Protein AF-A0A2X1SDY5-F1 (afdb_monomer_lite)

Secondary structure (DSSP, 8-state):
-HHHHHHHHHHHHHHTT----B-TTS-B----S-HHHHHHHHHHHHHHTT--BTTTB-EEEE--GGGGEETTEEEEGGGTSEEE-HHHHHHHHHHHHHHS-EEEEES-S-TT-HHHHHHHHH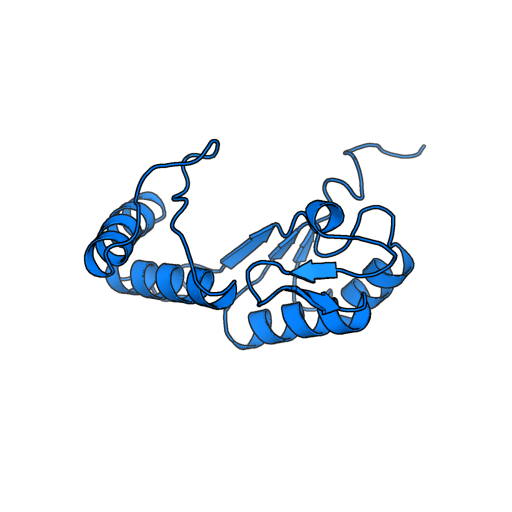HHTTTSEEE-STTTTT----

Structure (mmCIF, N/CA/C/O backbone):
data_AF-A0A2X1SDY5-F1
#
_entry.id   AF-A0A2X1SDY5-F1
#
loop_
_atom_site.group_PDB
_atom_site.id
_atom_site.type_symbol
_atom_site.label_atom_id
_atom_site.label_alt_id
_atom_site.label_comp_id
_atom_site.label_asym_id
_atom_site.label_entity_id
_atom_site.label_seq_id
_atom_site.pdbx_PDB_ins_code
_atom_site.Cartn_x
_atom_site.Cartn_y
_atom_site.Cartn_z
_atom_site.occupancy
_atom_site.B_iso_or_equiv
_atom_site.auth_seq_id
_atom_site.auth_comp_id
_atom_site.auth_asym_id
_atom_site.auth_atom_id
_atom_site.pdbx_PDB_model_num
ATOM 1 N N . MET A 1 1 ? -17.041 5.121 10.814 1.00 83.19 1 MET A N 1
ATOM 2 C CA . MET A 1 1 ? -15.917 4.316 10.272 1.00 83.19 1 MET A CA 1
ATOM 3 C C . MET A 1 1 ? -14.704 5.169 9.890 1.00 83.19 1 MET A C 1
ATOM 5 O O . MET A 1 1 ? -13.839 5.326 10.737 1.00 83.19 1 MET A O 1
ATOM 9 N N . GLY A 1 2 ? -14.625 5.774 8.693 1.00 89.31 2 GLY A N 1
ATOM 10 C CA . GLY A 1 2 ? -13.397 6.462 8.230 1.00 89.31 2 GLY A CA 1
ATOM 11 C C . GLY A 1 2 ? -12.899 7.605 9.132 1.00 89.31 2 GLY A C 1
ATOM 12 O O . GLY A 1 2 ? -11.745 7.606 9.547 1.00 89.31 2 GLY A O 1
ATOM 13 N N . SER A 1 3 ? -13.784 8.533 9.522 1.00 95.38 3 SER A N 1
ATOM 14 C CA . SER A 1 3 ? -13.439 9.639 10.439 1.00 95.38 3 SER A CA 1
ATOM 15 C C . SER A 1 3 ? -12.954 9.151 11.815 1.00 95.38 3 SER A C 1
ATOM 17 O O . SER A 1 3 ? -12.013 9.710 12.376 1.00 95.38 3 SER A O 1
ATOM 19 N N . GLU A 1 4 ? -13.545 8.080 12.349 1.00 96.69 4 GLU A N 1
ATOM 20 C CA . GLU A 1 4 ? -13.129 7.503 13.633 1.00 96.69 4 GLU A CA 1
ATOM 21 C C . GLU A 1 4 ? -11.724 6.905 13.541 1.00 96.69 4 GLU A C 1
ATOM 23 O O . GLU A 1 4 ? -10.870 7.227 14.368 1.00 96.69 4 GLU A O 1
ATOM 28 N N . VAL A 1 5 ? -11.456 6.097 12.509 1.00 97.56 5 VAL A N 1
ATOM 29 C CA . VAL A 1 5 ? -10.125 5.516 12.272 1.00 97.56 5 VAL A CA 1
ATOM 30 C C . VAL A 1 5 ? -9.083 6.614 12.085 1.00 97.56 5 VAL A C 1
ATOM 32 O O . VAL A 1 5 ? -8.022 6.541 12.699 1.00 97.56 5 VAL A O 1
ATOM 35 N N . PHE A 1 6 ? -9.400 7.677 11.341 1.00 96.88 6 PHE A N 1
ATOM 36 C CA . PHE A 1 6 ? -8.518 8.834 11.168 1.00 96.88 6 PHE A CA 1
ATOM 37 C C . PHE A 1 6 ? -8.158 9.500 12.508 1.00 96.88 6 PHE A C 1
ATOM 39 O O . PHE A 1 6 ? -6.982 9.685 12.827 1.00 96.88 6 PHE A O 1
ATOM 46 N N . HIS A 1 7 ? -9.145 9.784 13.364 1.00 96.56 7 HIS A N 1
ATOM 47 C CA . HIS A 1 7 ? -8.881 10.359 14.688 1.00 96.56 7 HIS A CA 1
ATOM 48 C C . HIS A 1 7 ? -8.123 9.409 15.626 1.00 96.56 7 HIS A C 1
ATOM 50 O O . HIS A 1 7 ? -7.356 9.869 16.478 1.00 96.56 7 HIS A O 1
ATOM 56 N N . HIS A 1 8 ? -8.318 8.095 15.496 1.00 98.19 8 HIS A N 1
ATOM 57 C CA . HIS A 1 8 ? -7.539 7.099 16.230 1.00 98.19 8 HIS A CA 1
ATOM 58 C C . HIS A 1 8 ? -6.099 7.005 15.722 1.00 98.19 8 HIS A C 1
ATOM 60 O O . HIS A 1 8 ? -5.181 6.958 16.542 1.00 98.19 8 HIS A O 1
ATOM 66 N N . LEU A 1 9 ? -5.879 7.093 14.411 1.00 97.75 9 LEU A N 1
ATOM 67 C CA . LEU A 1 9 ? -4.548 7.134 13.810 1.00 97.75 9 LEU A CA 1
ATOM 68 C C . LEU A 1 9 ? -3.749 8.336 14.323 1.00 97.75 9 LEU A C 1
ATOM 70 O O . LEU A 1 9 ? -2.598 8.177 14.721 1.00 97.75 9 LEU A O 1
ATOM 74 N N . ALA A 1 10 ? -4.382 9.504 14.468 1.00 96.81 10 ALA A N 1
ATOM 75 C CA . ALA A 1 10 ? -3.752 10.671 15.093 1.00 96.81 10 ALA A CA 1
ATOM 76 C C . ALA A 1 10 ? -3.202 10.367 16.500 1.00 96.81 10 ALA A C 1
ATOM 78 O O . ALA A 1 10 ? -2.126 10.835 16.874 1.00 96.81 10 ALA A O 1
ATOM 79 N N . LYS A 1 11 ? -3.953 9.602 17.306 1.00 97.44 11 LYS A N 1
ATOM 80 C CA . LYS A 1 11 ? -3.550 9.218 18.668 1.00 97.44 11 LYS A CA 1
ATOM 81 C C . LYS A 1 11 ? -2.409 8.202 18.638 1.00 97.44 11 LYS A C 1
ATOM 83 O O . LYS A 1 11 ? -1.462 8.361 19.404 1.00 97.44 11 LYS A O 1
ATOM 88 N N . VAL A 1 12 ? -2.482 7.211 17.746 1.00 97.44 12 VAL A N 1
ATOM 89 C CA . VAL A 1 12 ? -1.427 6.204 17.541 1.00 97.44 12 VAL A CA 1
ATOM 90 C C . VAL A 1 12 ? -0.113 6.890 17.169 1.00 97.44 12 VAL A C 1
ATOM 92 O O . VAL A 1 12 ? 0.883 6.717 17.870 1.00 97.44 12 VAL A O 1
ATOM 95 N N . LEU A 1 13 ? -0.123 7.757 16.154 1.00 97.06 13 LEU A N 1
ATOM 96 C CA . LEU A 1 13 ? 1.061 8.503 15.717 1.00 97.06 13 LEU A CA 1
ATOM 97 C C . LEU A 1 13 ? 1.629 9.386 16.839 1.00 97.06 13 LEU A C 1
ATOM 99 O O . LEU A 1 13 ? 2.822 9.314 17.134 1.00 97.06 13 LEU A O 1
ATOM 103 N N . LYS A 1 14 ? 0.779 10.146 17.546 1.00 95.88 14 LYS A N 1
ATOM 104 C CA . LYS A 1 14 ? 1.210 10.966 18.695 1.00 95.88 14 LYS A CA 1
ATOM 105 C C . LYS A 1 14 ? 1.837 10.134 19.810 1.00 95.88 14 LYS A C 1
ATOM 107 O O . LYS A 1 14 ? 2.823 10.565 20.397 1.00 95.88 14 LYS A O 1
ATOM 112 N N . SER A 1 15 ? 1.297 8.948 20.094 1.00 96.44 15 SER A N 1
ATOM 113 C CA . SER A 1 15 ? 1.847 8.054 21.121 1.00 96.44 15 SER A CA 1
ATOM 114 C C . SER A 1 15 ? 3.245 7.535 20.772 1.00 96.44 15 SER A C 1
ATOM 116 O O . SER A 1 15 ? 4.048 7.289 21.668 1.00 96.44 15 SER A O 1
ATOM 118 N N . LYS A 1 16 ? 3.557 7.444 19.473 1.00 94.88 16 LYS A N 1
ATOM 119 C CA . LYS A 1 16 ? 4.875 7.075 18.936 1.00 94.88 16 LYS A CA 1
ATOM 120 C C . LYS A 1 16 ? 5.788 8.289 18.710 1.00 94.88 16 LYS A C 1
ATOM 122 O O . LYS A 1 16 ? 6.880 8.137 18.178 1.00 94.88 16 LYS A O 1
ATOM 127 N N . GLY A 1 17 ? 5.359 9.495 19.098 1.00 94.69 17 GLY A N 1
ATOM 128 C CA . GLY A 1 17 ? 6.121 10.733 18.899 1.00 94.69 17 GLY A CA 1
ATOM 129 C C . GLY A 1 17 ? 6.219 11.187 17.438 1.00 94.69 17 GLY A C 1
ATOM 130 O O . GLY A 1 17 ? 7.081 11.998 17.110 1.00 94.69 17 GLY A O 1
ATOM 131 N N . MET A 1 18 ? 5.357 10.670 16.559 1.00 95.12 18 MET A N 1
ATOM 132 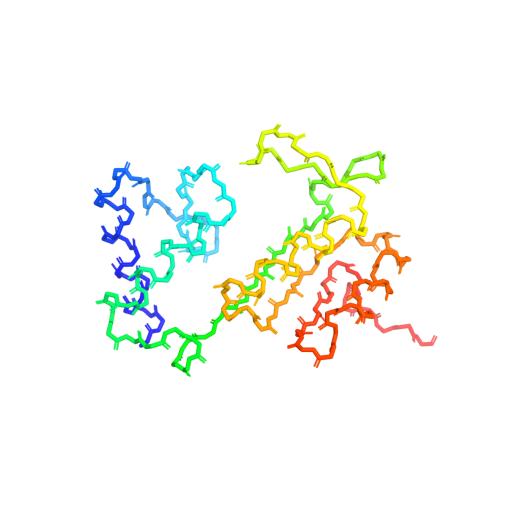C CA . MET A 1 18 ? 5.354 10.982 15.130 1.00 95.12 18 MET A CA 1
ATOM 133 C C . MET A 1 18 ? 4.542 12.247 14.822 1.00 95.12 18 MET A C 1
ATOM 135 O O . MET A 1 18 ? 3.615 12.619 15.550 1.00 95.12 18 MET A O 1
ATOM 139 N N . ASN A 1 19 ? 4.882 12.909 13.712 1.00 92.12 19 ASN A N 1
ATOM 140 C CA . ASN A 1 19 ? 4.162 14.085 13.231 1.00 92.12 19 ASN A CA 1
ATOM 141 C C . ASN A 1 19 ? 2.713 13.729 12.840 1.00 92.12 19 ASN A C 1
ATOM 143 O O . ASN A 1 19 ? 2.449 12.660 12.299 1.00 92.12 19 ASN A O 1
ATOM 147 N N . THR A 1 20 ? 1.779 14.646 13.100 1.00 94.44 20 THR A N 1
ATOM 148 C CA . THR A 1 20 ? 0.358 14.529 12.710 1.00 94.44 20 THR A CA 1
ATOM 149 C C . THR A 1 20 ? -0.119 15.721 11.880 1.00 94.44 20 THR A C 1
ATOM 151 O O . THR A 1 20 ? -1.320 15.964 11.777 1.00 94.44 20 THR A O 1
ATOM 154 N N . ALA A 1 21 ? 0.816 16.479 11.297 1.00 92.19 21 ALA A N 1
ATOM 155 C CA . ALA A 1 21 ? 0.499 17.414 10.228 1.00 92.19 21 ALA A CA 1
ATOM 156 C C . ALA A 1 21 ? -0.079 16.656 9.025 1.00 92.19 21 ALA A C 1
ATOM 158 O O . ALA A 1 21 ? 0.282 15.501 8.772 1.00 92.19 21 ALA A O 1
ATOM 159 N N . VAL A 1 22 ? -0.989 17.320 8.322 1.00 91.25 22 VAL A N 1
ATOM 160 C CA . VAL A 1 22 ? -1.645 16.771 7.139 1.00 91.25 22 VAL A CA 1
ATOM 161 C C . VAL A 1 22 ? -0.919 17.214 5.873 1.00 91.25 22 VAL A C 1
ATOM 163 O O . VAL A 1 22 ? -0.419 18.339 5.824 1.00 91.25 22 VAL A O 1
ATOM 166 N N . GLY A 1 23 ? -0.840 16.319 4.892 1.00 87.19 23 GLY A N 1
ATOM 167 C CA . GLY A 1 23 ? -0.413 16.637 3.529 1.00 87.19 23 GLY A CA 1
ATOM 168 C C . GLY A 1 23 ? -1.558 17.203 2.689 1.00 87.19 23 GLY A C 1
ATOM 169 O O . GLY A 1 23 ? -2.633 17.514 3.211 1.00 87.19 23 GLY A O 1
ATOM 170 N N . ASP A 1 24 ? -1.334 17.290 1.381 1.00 81.81 24 ASP A N 1
ATOM 171 C CA . ASP A 1 24 ? -2.255 17.940 0.440 1.00 81.81 24 ASP A CA 1
ATOM 172 C C . ASP A 1 24 ? -3.612 17.224 0.332 1.00 81.81 24 ASP A C 1
ATOM 174 O O . ASP A 1 24 ? -4.649 17.870 0.188 1.00 81.81 24 ASP A O 1
ATOM 178 N N . GLU A 1 25 ? -3.632 15.903 0.525 1.00 85.06 25 GLU A N 1
ATOM 179 C CA . GLU A 1 25 ? -4.853 15.084 0.516 1.00 85.06 25 GLU A CA 1
ATOM 180 C C . GLU A 1 25 ? -5.532 14.961 1.891 1.00 85.06 25 GLU A C 1
ATOM 182 O O . GLU A 1 25 ? -6.488 14.207 2.078 1.00 85.06 25 GLU A O 1
ATOM 187 N N . GLY A 1 26 ? -5.036 15.672 2.907 1.00 88.19 26 GLY A N 1
ATOM 188 C CA . GLY A 1 26 ? -5.593 15.621 4.261 1.00 88.19 26 GLY A CA 1
ATOM 189 C C . GLY A 1 26 ? -5.200 14.382 5.081 1.00 88.19 26 GLY A C 1
ATOM 190 O O . GLY A 1 26 ? -5.575 14.292 6.253 1.00 88.19 26 GLY A O 1
ATOM 191 N N . GLY A 1 27 ? -4.423 13.453 4.513 1.00 92.69 27 GLY A N 1
ATOM 192 C CA . GLY A 1 27 ? -3.777 12.346 5.228 1.00 92.69 27 GLY A CA 1
ATOM 193 C C . GLY A 1 27 ? -2.579 12.800 6.073 1.00 92.69 27 GLY A C 1
ATOM 194 O O . GLY A 1 27 ? -2.025 13.874 5.852 1.00 92.69 27 GLY A O 1
ATOM 195 N N . TYR A 1 28 ? -2.163 11.996 7.057 1.00 94.44 28 TYR A N 1
ATOM 196 C CA . TYR A 1 28 ? -0.971 12.294 7.865 1.00 94.44 28 TYR A CA 1
ATOM 197 C C . TYR A 1 28 ? 0.319 11.968 7.108 1.00 94.44 28 TYR A C 1
ATOM 199 O O . TYR A 1 28 ? 0.400 10.922 6.473 1.00 94.44 28 TYR A O 1
ATOM 207 N N . ALA A 1 29 ? 1.353 12.799 7.280 1.00 92.38 29 ALA A N 1
ATOM 208 C CA . ALA A 1 29 ? 2.688 12.581 6.709 1.00 92.38 29 ALA A CA 1
ATOM 209 C C . ALA A 1 29 ? 3.773 12.404 7.803 1.00 92.38 29 ALA A C 1
ATOM 211 O O . ALA A 1 29 ? 4.611 13.291 8.009 1.00 92.38 29 ALA A O 1
ATOM 212 N N . PRO A 1 30 ? 3.738 11.310 8.593 1.00 92.31 30 PRO A N 1
ATOM 213 C CA . PRO A 1 30 ? 4.783 11.009 9.568 1.00 92.31 30 PRO A CA 1
ATOM 214 C C . PRO A 1 30 ? 6.064 10.505 8.885 1.00 92.31 30 PRO A C 1
ATOM 216 O O . PRO A 1 30 ? 6.019 9.889 7.826 1.00 92.31 30 PRO A O 1
ATOM 219 N N . ASN A 1 31 ? 7.211 10.691 9.542 1.00 89.19 31 ASN A N 1
ATOM 220 C CA . ASN A 1 31 ? 8.435 9.989 9.154 1.00 89.19 31 ASN A CA 1
ATOM 221 C C . ASN A 1 31 ? 8.342 8.534 9.626 1.00 89.19 31 ASN A C 1
ATOM 223 O O . ASN A 1 31 ? 8.409 8.277 10.830 1.00 89.19 31 ASN A O 1
ATOM 227 N N . LEU A 1 32 ? 8.185 7.611 8.681 1.00 88.69 32 LEU A N 1
ATOM 228 C CA . LEU A 1 32 ? 8.148 6.169 8.918 1.00 88.69 32 LEU A CA 1
ATOM 229 C C . LEU A 1 32 ? 9.461 5.531 8.463 1.00 88.69 32 LEU A C 1
ATOM 231 O O . LEU A 1 32 ? 10.125 6.030 7.556 1.00 88.69 32 LEU A O 1
ATOM 235 N N . GLY A 1 33 ? 9.844 4.436 9.110 1.00 86.81 33 GLY A N 1
ATOM 236 C CA . GLY A 1 33 ? 11.064 3.691 8.813 1.00 86.81 33 GLY A CA 1
ATOM 237 C C . GLY A 1 33 ? 10.921 2.659 7.695 1.00 86.81 33 GLY A C 1
ATOM 238 O O . GLY A 1 33 ? 11.937 2.136 7.256 1.00 86.81 33 GLY A O 1
ATOM 239 N N . SER A 1 34 ? 9.696 2.329 7.268 1.00 89.12 34 SER A N 1
ATOM 240 C CA . SER A 1 34 ? 9.417 1.431 6.134 1.00 89.12 34 SER A CA 1
ATOM 241 C C . SER A 1 34 ? 7.978 1.593 5.632 1.00 89.12 34 SER A C 1
ATOM 243 O O . SER A 1 34 ? 7.112 2.087 6.362 1.00 89.12 34 SER A O 1
ATOM 245 N N . ASN A 1 35 ? 7.690 1.100 4.426 1.00 89.38 35 ASN A N 1
ATOM 246 C CA . ASN A 1 35 ? 6.324 1.074 3.885 1.00 89.38 35 ASN A CA 1
ATOM 247 C C . ASN A 1 35 ? 5.405 0.158 4.709 1.00 89.38 35 ASN A C 1
ATOM 249 O O . ASN A 1 35 ? 4.240 0.473 4.953 1.00 89.38 35 ASN A O 1
ATOM 253 N N . ALA A 1 36 ? 5.942 -0.958 5.209 1.00 91.12 36 ALA A N 1
ATOM 254 C CA . ALA A 1 36 ? 5.201 -1.881 6.066 1.00 91.12 36 ALA A CA 1
ATOM 255 C C . ALA A 1 36 ? 4.791 -1.243 7.407 1.00 91.12 36 ALA A C 1
ATOM 257 O O . ALA A 1 36 ? 3.750 -1.594 7.965 1.00 91.12 36 ALA A O 1
ATOM 258 N N . GLU A 1 37 ? 5.570 -0.283 7.919 1.00 93.31 37 GLU A N 1
ATOM 259 C CA . GLU A 1 37 ? 5.218 0.449 9.140 1.00 93.31 37 GLU A CA 1
ATOM 260 C C . GLU A 1 37 ? 3.962 1.311 8.947 1.00 93.31 37 GLU A C 1
ATOM 262 O O . GLU A 1 37 ? 3.145 1.400 9.866 1.00 93.31 37 GLU A O 1
ATOM 267 N N . ALA A 1 38 ? 3.754 1.871 7.749 1.00 94.00 38 ALA A N 1
ATOM 268 C CA . ALA A 1 38 ? 2.535 2.612 7.420 1.00 94.00 38 ALA A CA 1
ATOM 269 C C . ALA A 1 38 ? 1.289 1.724 7.571 1.00 94.00 38 ALA A C 1
ATOM 271 O O . ALA A 1 38 ? 0.326 2.087 8.250 1.00 94.00 38 ALA A O 1
ATOM 272 N N . LEU A 1 39 ? 1.342 0.513 7.010 1.00 95.88 39 LEU A N 1
ATOM 273 C CA . LEU A 1 39 ? 0.263 -0.473 7.111 1.00 95.88 39 LEU A CA 1
ATOM 274 C C . LEU A 1 39 ? 0.030 -0.901 8.568 1.00 95.88 39 LEU A C 1
ATOM 276 O O . LEU A 1 39 ? -1.117 -1.017 9.009 1.00 95.88 39 LEU A O 1
ATOM 280 N N . ALA A 1 40 ? 1.104 -1.065 9.346 1.00 96.19 40 ALA A N 1
ATOM 281 C CA . ALA A 1 40 ? 1.023 -1.446 10.753 1.00 96.19 40 ALA A CA 1
ATOM 282 C C . ALA A 1 40 ? 0.310 -0.389 11.615 1.00 96.19 40 ALA A C 1
ATOM 284 O O . ALA A 1 40 ? -0.555 -0.738 12.423 1.00 96.19 40 ALA A O 1
ATOM 285 N N . VAL A 1 41 ? 0.623 0.903 11.446 1.00 97.50 41 VAL A N 1
ATOM 286 C CA . VAL A 1 41 ? -0.035 1.969 12.227 1.00 97.50 41 VAL A CA 1
ATOM 287 C C . VAL A 1 41 ? -1.496 2.173 11.821 1.00 97.50 41 VAL A C 1
ATOM 289 O O . VAL A 1 41 ? -2.327 2.468 12.682 1.00 97.50 41 VAL A O 1
ATOM 292 N N . ILE A 1 42 ? -1.840 1.950 10.547 1.00 97.69 42 ILE A N 1
ATOM 293 C CA . ILE A 1 42 ? -3.234 1.950 10.080 1.00 97.69 42 ILE A CA 1
ATOM 294 C C . ILE A 1 42 ? -4.000 0.782 10.710 1.00 97.69 42 ILE A C 1
ATOM 296 O O . ILE A 1 42 ? -5.084 0.988 11.257 1.00 97.69 42 ILE A O 1
ATOM 300 N N . ALA A 1 43 ? -3.430 -0.426 10.711 1.00 97.56 43 ALA A N 1
ATOM 301 C CA . ALA A 1 43 ? -4.039 -1.594 11.348 1.00 97.56 43 ALA A CA 1
ATOM 302 C C . ALA A 1 43 ? -4.269 -1.381 12.857 1.00 97.56 43 ALA A C 1
ATOM 304 O O . ALA A 1 43 ? -5.334 -1.715 13.385 1.00 97.56 43 ALA A O 1
ATOM 305 N N . GLU A 1 44 ? -3.299 -0.773 13.550 1.00 97.88 44 GLU A N 1
ATOM 306 C CA . GLU A 1 44 ? -3.424 -0.392 14.962 1.00 97.88 44 GLU A CA 1
ATOM 307 C C . GLU A 1 44 ? -4.579 0.600 15.176 1.00 97.88 44 GLU A C 1
ATOM 309 O O . GLU A 1 44 ? -5.388 0.421 16.090 1.00 97.88 44 GLU A O 1
ATOM 314 N N . ALA A 1 45 ? -4.706 1.606 14.307 1.00 98.19 45 ALA A N 1
ATOM 315 C CA . ALA A 1 45 ? -5.777 2.597 14.369 1.00 98.19 45 ALA A CA 1
ATOM 316 C C . ALA A 1 45 ? -7.166 1.997 14.105 1.00 98.19 45 ALA A C 1
ATOM 318 O O . ALA A 1 45 ? -8.109 2.309 14.835 1.00 98.19 45 ALA A O 1
ATOM 319 N N . VAL A 1 46 ? -7.290 1.109 13.111 1.00 98.31 46 VAL A N 1
ATOM 320 C CA . VAL A 1 46 ? -8.530 0.375 12.796 1.00 98.31 46 VAL A CA 1
ATOM 321 C C . VAL A 1 46 ? -9.003 -0.414 14.013 1.00 98.31 46 VAL A C 1
ATOM 323 O O . VAL A 1 46 ? -10.147 -0.264 14.449 1.00 98.31 46 VAL A O 1
ATOM 326 N N . LYS A 1 47 ? -8.092 -1.170 14.637 1.00 97.94 47 LYS A N 1
ATOM 327 C CA . LYS A 1 47 ? -8.384 -1.921 15.861 1.00 97.94 47 LYS A CA 1
ATOM 328 C C . LYS A 1 47 ? -8.753 -1.001 17.025 1.00 97.94 47 LYS A C 1
ATOM 330 O O . LYS A 1 47 ? -9.693 -1.291 17.760 1.00 97.94 47 LYS A O 1
ATOM 335 N N . ALA A 1 48 ? -8.033 0.106 17.206 1.00 97.81 48 ALA A N 1
ATOM 336 C CA . ALA A 1 48 ? -8.303 1.062 18.279 1.00 97.81 48 ALA A CA 1
ATOM 337 C C . ALA A 1 48 ? -9.668 1.754 18.130 1.00 97.81 48 ALA A C 1
ATOM 339 O O . ALA A 1 48 ? -10.260 2.138 19.137 1.00 97.81 48 ALA A O 1
ATOM 340 N N . ALA A 1 49 ? -10.161 1.898 16.899 1.00 98.00 49 ALA A N 1
ATOM 341 C CA . ALA A 1 49 ? -11.497 2.401 16.594 1.00 98.00 49 ALA A CA 1
ATOM 342 C C . ALA A 1 49 ? -12.604 1.336 16.754 1.00 98.00 49 ALA A C 1
ATOM 344 O O . ALA A 1 49 ? -13.779 1.664 16.632 1.00 98.00 49 ALA A O 1
ATOM 345 N N . GLY A 1 50 ? -12.249 0.083 17.067 1.00 98.00 50 GLY A N 1
ATOM 346 C CA . GLY A 1 50 ? -13.201 -0.999 17.325 1.00 98.00 50 GLY A CA 1
ATOM 347 C C . GLY A 1 50 ? -13.666 -1.762 16.082 1.00 98.00 50 GLY A C 1
ATOM 348 O O . GLY A 1 50 ? -14.662 -2.474 16.171 1.00 98.00 50 GLY A O 1
ATOM 349 N N . TYR A 1 51 ? -12.956 -1.635 14.957 1.00 98.50 51 TYR A N 1
ATOM 350 C CA . TYR A 1 51 ? -13.264 -2.326 13.702 1.00 98.50 51 TYR A CA 1
ATOM 351 C C . TYR A 1 51 ? -12.321 -3.509 13.447 1.00 98.50 51 TYR A C 1
ATOM 353 O O . TYR A 1 51 ? -11.169 -3.525 13.893 1.00 98.50 51 TYR A O 1
ATOM 361 N N . GLU A 1 52 ? -12.804 -4.499 12.699 1.00 97.81 52 GLU A N 1
ATOM 362 C CA . GLU A 1 52 ? -12.057 -5.684 12.279 1.00 97.81 52 GLU A CA 1
ATOM 363 C C . GLU A 1 52 ? -11.424 -5.468 10.891 1.00 97.81 52 GLU A C 1
ATOM 365 O O . GLU A 1 52 ? -12.112 -5.384 9.869 1.00 97.81 52 GLU A O 1
ATOM 370 N N . LEU A 1 53 ? -10.090 -5.383 10.842 1.00 97.56 53 LEU A N 1
ATOM 371 C CA . LEU A 1 53 ? -9.345 -5.261 9.587 1.00 97.56 53 LEU A CA 1
ATOM 372 C C . LEU A 1 53 ? -9.510 -6.538 8.739 1.00 97.56 53 LEU A C 1
ATOM 374 O O . LEU A 1 53 ? -9.367 -7.647 9.244 1.00 97.56 53 LEU A O 1
ATOM 378 N N . GLY A 1 54 ? -9.798 -6.375 7.450 1.00 96.25 54 GLY A N 1
ATOM 379 C CA . GLY A 1 54 ? -10.089 -7.451 6.498 1.00 96.25 54 GLY A CA 1
ATOM 380 C C . GLY A 1 54 ? -11.567 -7.839 6.406 1.00 96.25 54 GLY A C 1
ATOM 381 O O . GLY A 1 54 ? -11.926 -8.609 5.519 1.00 96.25 54 GLY A O 1
ATOM 382 N N . LYS A 1 55 ? -12.427 -7.293 7.274 1.00 96.38 55 LYS A N 1
ATOM 383 C CA . LYS A 1 55 ? -13.878 -7.528 7.251 1.00 96.38 55 LYS A CA 1
ATOM 384 C C . LYS A 1 55 ? -14.671 -6.230 7.223 1.00 96.38 55 LYS A C 1
ATOM 386 O O . LYS A 1 55 ? -15.467 -6.026 6.315 1.00 96.38 55 LYS A O 1
ATOM 391 N N . ASP A 1 56 ? -14.436 -5.362 8.202 1.00 97.50 56 ASP A N 1
ATOM 392 C CA . ASP A 1 56 ? -15.078 -4.050 8.269 1.00 97.50 56 ASP A CA 1
ATOM 393 C C . ASP A 1 56 ? -14.322 -3.033 7.404 1.00 97.50 56 ASP A C 1
ATOM 395 O O . ASP A 1 56 ? -14.923 -2.133 6.822 1.00 97.50 56 ASP A O 1
ATOM 399 N N . ILE A 1 57 ? -12.991 -3.167 7.336 1.00 97.94 57 ILE A N 1
ATOM 400 C CA . ILE A 1 57 ? -12.092 -2.270 6.600 1.00 97.94 57 ILE A CA 1
ATOM 401 C C . ILE A 1 57 ? -11.034 -3.094 5.869 1.00 97.94 57 ILE A C 1
ATOM 403 O O . ILE A 1 57 ? -10.287 -3.838 6.501 1.00 97.94 57 ILE A O 1
ATOM 407 N N . THR A 1 58 ? -10.931 -2.928 4.555 1.00 97.62 58 THR A N 1
ATOM 408 C CA . THR A 1 58 ? -9.805 -3.403 3.734 1.00 97.62 58 THR A CA 1
ATOM 409 C C . THR A 1 58 ? -8.868 -2.244 3.403 1.00 97.62 58 THR A C 1
ATOM 411 O O . THR A 1 58 ? -9.202 -1.082 3.641 1.00 97.62 58 THR A O 1
ATOM 414 N N . LEU A 1 59 ? -7.686 -2.551 2.870 1.00 97.88 59 LEU A N 1
ATOM 415 C CA . LEU A 1 59 ? -6.696 -1.551 2.479 1.00 97.88 59 LEU A CA 1
ATOM 416 C C . LEU A 1 59 ? -6.594 -1.442 0.955 1.00 97.88 59 LEU A C 1
ATOM 418 O O . LEU A 1 59 ? -6.794 -2.416 0.228 1.00 97.88 59 LEU A O 1
ATOM 422 N N . ALA A 1 60 ? -6.263 -0.245 0.496 1.00 96.88 60 ALA A N 1
ATOM 423 C CA . ALA A 1 60 ? -5.845 0.045 -0.864 1.00 96.88 60 ALA A CA 1
ATOM 424 C C . ALA A 1 60 ? -4.565 0.879 -0.792 1.00 96.88 60 ALA A C 1
ATOM 426 O O . ALA A 1 60 ? -4.333 1.555 0.215 1.00 96.88 60 ALA A O 1
ATOM 427 N N . MET A 1 61 ? -3.738 0.801 -1.826 1.00 96.06 61 MET A N 1
ATOM 428 C CA . MET A 1 61 ? -2.513 1.583 -1.929 1.00 96.06 61 MET A CA 1
ATOM 429 C C . MET A 1 61 ? -2.382 2.167 -3.326 1.00 96.06 61 MET A C 1
ATOM 431 O O . MET A 1 61 ? -2.645 1.464 -4.297 1.00 96.06 61 MET A O 1
ATOM 435 N N . ASP A 1 62 ? -1.944 3.413 -3.388 1.00 95.31 62 ASP A N 1
ATOM 436 C CA . ASP A 1 62 ? -1.390 4.019 -4.587 1.00 95.31 62 ASP A CA 1
ATOM 437 C C . ASP A 1 62 ? 0.127 4.059 -4.416 1.00 95.31 62 ASP A C 1
ATOM 439 O O . ASP A 1 62 ? 0.640 4.548 -3.403 1.00 95.31 62 ASP A O 1
ATOM 443 N N . CYS A 1 63 ? 0.830 3.411 -5.340 1.00 93.62 63 CYS A N 1
ATOM 444 C CA . CYS A 1 63 ? 2.281 3.379 -5.326 1.00 93.62 63 CYS A CA 1
ATOM 445 C C . CYS A 1 63 ? 2.883 4.582 -6.048 1.00 93.62 63 CYS A C 1
ATOM 447 O O . CYS A 1 63 ? 4.010 4.925 -5.699 1.00 93.62 63 CYS A O 1
ATOM 449 N N . ALA A 1 64 ? 2.195 5.175 -7.032 1.00 92.12 64 ALA A N 1
ATOM 450 C CA . ALA A 1 64 ? 2.762 6.159 -7.956 1.00 92.12 64 ALA A CA 1
ATOM 451 C C . ALA A 1 64 ? 4.188 5.766 -8.402 1.00 92.12 64 ALA A C 1
ATOM 453 O O . ALA A 1 64 ? 5.152 6.518 -8.232 1.00 92.12 64 ALA A O 1
ATOM 454 N N . ALA A 1 65 ? 4.368 4.518 -8.861 1.00 94.38 65 ALA A N 1
ATOM 455 C CA . ALA A 1 65 ? 5.695 3.900 -8.929 1.00 94.38 65 ALA A CA 1
ATOM 456 C C . ALA A 1 65 ? 6.661 4.565 -9.922 1.00 94.38 65 ALA A C 1
ATOM 458 O O . ALA A 1 65 ? 7.880 4.426 -9.765 1.00 94.38 65 ALA A O 1
ATOM 459 N N . SER A 1 66 ? 6.134 5.327 -10.883 1.00 93.12 66 SER A N 1
ATOM 460 C CA . SER A 1 66 ? 6.895 6.200 -11.781 1.00 93.12 66 SER A CA 1
ATOM 461 C C . SER A 1 66 ? 7.797 7.180 -11.009 1.00 93.12 66 SER A C 1
ATOM 463 O O . SER A 1 66 ? 8.948 7.401 -11.387 1.00 93.12 66 SER A O 1
ATOM 465 N N . GLU A 1 67 ? 7.355 7.684 -9.848 1.00 93.50 67 GLU A N 1
ATOM 466 C CA . GLU A 1 67 ? 8.089 8.669 -9.030 1.00 93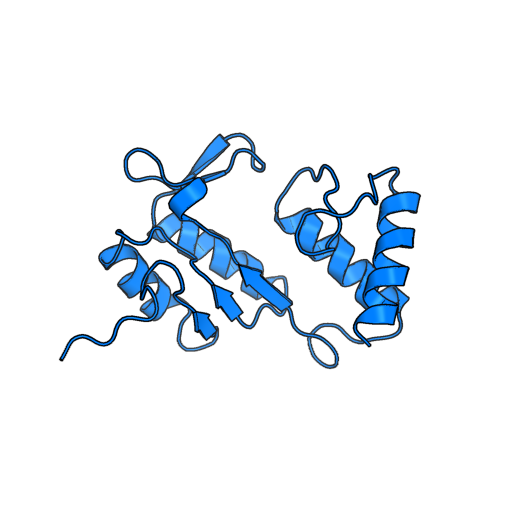.50 67 GLU A CA 1
ATOM 467 C C . GLU A 1 67 ? 9.400 8.130 -8.432 1.00 93.50 67 GLU A C 1
ATOM 469 O O . GLU A 1 67 ? 10.297 8.890 -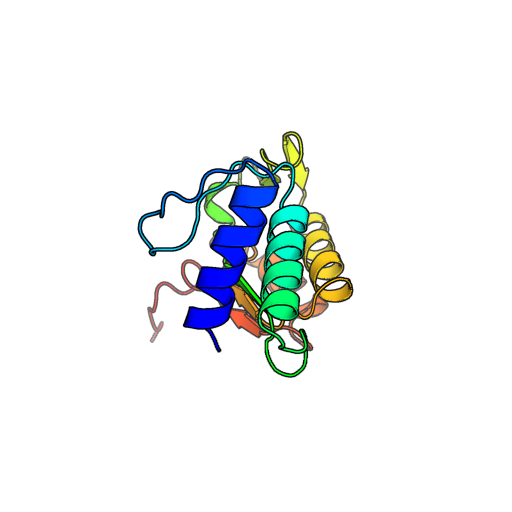8.050 1.00 93.50 67 GLU A O 1
ATOM 474 N N . PHE A 1 68 ? 9.542 6.807 -8.347 1.00 95.44 68 PHE A N 1
ATOM 475 C CA . PHE A 1 68 ? 10.760 6.150 -7.871 1.00 95.44 68 PHE A CA 1
ATOM 476 C C . PHE A 1 68 ? 11.335 5.141 -8.865 1.00 95.44 68 PHE A C 1
ATOM 478 O O . PHE A 1 68 ? 12.228 4.357 -8.507 1.00 95.44 68 PHE A O 1
ATOM 485 N N . TYR A 1 69 ? 10.878 5.171 -10.116 1.00 96.62 69 TYR A N 1
ATOM 486 C CA . TYR A 1 69 ? 11.466 4.399 -11.196 1.00 96.62 69 TYR A CA 1
ATOM 487 C C . TYR A 1 69 ? 12.679 5.127 -11.782 1.00 96.62 69 TYR A C 1
ATOM 489 O O . TYR A 1 69 ? 12.640 6.297 -12.160 1.00 96.62 69 TYR A O 1
ATOM 497 N N . LYS A 1 70 ? 13.817 4.436 -11.829 1.00 94.06 70 LYS A N 1
ATOM 498 C CA . LYS A 1 70 ? 15.078 4.990 -12.314 1.00 94.06 70 LYS A CA 1
ATOM 499 C C . LYS A 1 70 ? 15.941 3.920 -12.961 1.00 94.06 70 LYS A C 1
ATOM 501 O O . LYS A 1 70 ? 16.255 2.902 -12.347 1.00 94.06 70 LYS A O 1
ATOM 506 N N . ASP A 1 71 ? 16.380 4.191 -14.189 1.00 93.69 71 ASP A N 1
ATOM 507 C CA . ASP A 1 71 ? 17.320 3.349 -14.939 1.00 93.69 71 ASP A CA 1
ATOM 508 C C . ASP A 1 71 ? 16.884 1.867 -15.009 1.00 93.69 71 ASP A C 1
ATOM 510 O O . ASP A 1 71 ? 17.700 0.952 -14.862 1.00 93.69 71 ASP A O 1
ATOM 514 N N . GLY A 1 72 ? 15.583 1.616 -15.204 1.00 94.31 72 GLY A N 1
ATOM 515 C CA . GLY A 1 72 ? 15.036 0.260 -15.299 1.00 94.31 72 GLY A CA 1
ATOM 516 C C . GLY A 1 72 ? 14.709 -0.410 -13.960 1.00 94.31 72 GLY A C 1
ATOM 517 O O . GLY A 1 72 ? 14.468 -1.617 -13.934 1.00 94.31 72 GLY A O 1
ATOM 518 N N . LYS A 1 73 ? 14.769 0.321 -12.839 1.00 97.44 73 LYS A N 1
ATOM 519 C CA . LYS A 1 73 ? 14.575 -0.223 -11.488 1.00 97.44 73 LYS A CA 1
ATOM 520 C C . LYS A 1 73 ? 13.706 0.670 -10.616 1.00 97.44 73 LYS A C 1
ATOM 522 O O . LYS A 1 73 ? 13.782 1.887 -10.703 1.00 97.44 73 LYS A O 1
ATOM 527 N N . TYR A 1 74 ? 12.988 0.058 -9.686 1.00 97.75 74 TYR A N 1
ATOM 528 C CA . TYR A 1 74 ? 12.214 0.742 -8.651 1.00 97.75 74 TYR A CA 1
ATOM 529 C C . TYR A 1 74 ? 13.086 0.937 -7.409 1.00 97.75 74 TYR A C 1
ATOM 531 O O . TYR A 1 74 ? 13.566 -0.049 -6.844 1.00 97.75 74 TYR A O 1
ATOM 539 N N . VAL A 1 75 ? 13.349 2.182 -6.998 1.00 96.62 75 VAL A N 1
ATOM 540 C CA . VAL A 1 75 ? 14.302 2.511 -5.921 1.00 96.62 75 VAL A CA 1
ATOM 541 C C . VAL A 1 75 ? 13.585 3.075 -4.698 1.00 96.62 75 VAL A C 1
ATOM 543 O O . VAL A 1 75 ? 13.241 4.251 -4.635 1.00 96.62 75 VAL A O 1
ATOM 546 N N . LEU A 1 76 ? 13.433 2.253 -3.662 1.00 92.62 76 LEU A N 1
ATOM 547 C CA . LEU A 1 76 ? 12.728 2.640 -2.442 1.00 92.62 76 LEU A CA 1
ATOM 548 C C . LEU A 1 76 ? 13.678 3.306 -1.441 1.00 92.62 76 LEU A C 1
ATOM 550 O O . LEU A 1 76 ? 14.380 2.635 -0.677 1.00 92.62 76 LEU A O 1
ATOM 554 N N . ALA A 1 77 ? 13.679 4.640 -1.404 1.00 87.56 77 ALA A N 1
ATOM 555 C CA . ALA A 1 77 ? 14.481 5.409 -0.448 1.00 87.56 77 ALA A CA 1
ATOM 556 C C . ALA A 1 77 ? 14.135 5.066 1.015 1.00 87.56 77 ALA A C 1
ATOM 558 O O . ALA A 1 77 ? 15.036 4.869 1.833 1.00 87.56 77 ALA A O 1
ATOM 559 N N . GLY A 1 78 ? 12.840 4.899 1.315 1.00 83.12 78 GLY A N 1
ATOM 560 C CA . GLY A 1 78 ? 12.332 4.488 2.631 1.00 83.12 78 GLY A CA 1
ATOM 561 C C . GLY A 1 78 ? 12.706 3.061 3.048 1.00 83.12 78 GLY A C 1
ATOM 562 O O . GLY A 1 78 ? 12.543 2.710 4.207 1.00 83.12 78 GLY A O 1
ATOM 563 N N . GLU A 1 79 ? 13.257 2.256 2.136 1.00 86.38 79 GLU A N 1
ATOM 564 C CA . GLU A 1 79 ? 13.735 0.888 2.390 1.00 86.38 79 GLU A CA 1
ATOM 565 C C . GLU A 1 79 ? 15.268 0.803 2.229 1.00 86.38 79 GLU A C 1
ATOM 567 O O . GLU A 1 79 ? 15.819 -0.209 1.791 1.00 86.38 79 GLU A O 1
ATOM 572 N N . GLY A 1 80 ? 15.983 1.895 2.524 1.00 87.81 80 GLY A N 1
ATOM 573 C CA . GLY A 1 80 ? 17.447 1.941 2.460 1.00 87.81 80 GLY A CA 1
ATOM 574 C C . GLY A 1 80 ? 18.013 1.998 1.039 1.00 87.81 80 GLY A C 1
ATOM 575 O O . GLY A 1 80 ? 19.088 1.453 0.791 1.00 87.81 80 GLY A O 1
ATOM 576 N N . ASN A 1 81 ? 17.309 2.655 0.110 1.00 90.94 81 ASN A N 1
ATOM 577 C CA . ASN A 1 81 ? 17.642 2.718 -1.322 1.00 90.94 81 ASN A CA 1
ATOM 578 C C . ASN A 1 81 ? 17.694 1.340 -1.996 1.00 90.94 81 ASN A C 1
ATOM 580 O O . ASN A 1 81 ? 18.487 1.111 -2.915 1.00 90.94 81 ASN A O 1
ATOM 584 N N . LYS A 1 82 ? 16.866 0.401 -1.530 1.00 91.94 82 LYS A N 1
ATOM 585 C CA . LYS A 1 82 ? 16.755 -0.910 -2.161 1.00 91.94 82 LYS A CA 1
ATOM 586 C C . LYS A 1 82 ? 16.190 -0.745 -3.572 1.00 91.94 82 LYS A C 1
ATOM 588 O O . LYS A 1 82 ? 15.173 -0.083 -3.759 1.00 91.94 82 LYS A O 1
ATOM 593 N N . ALA A 1 83 ? 16.873 -1.341 -4.545 1.00 96.38 83 ALA A N 1
ATOM 594 C CA . ALA A 1 83 ? 16.495 -1.303 -5.950 1.00 96.38 83 ALA A CA 1
ATOM 595 C C . ALA A 1 83 ? 15.920 -2.657 -6.374 1.00 96.38 83 ALA A C 1
ATOM 597 O O . ALA A 1 83 ? 16.522 -3.689 -6.074 1.00 96.38 83 ALA A O 1
ATOM 598 N N . PHE A 1 84 ? 14.801 -2.631 -7.087 1.00 97.69 84 PHE A N 1
ATOM 599 C CA . PHE A 1 84 ? 14.064 -3.810 -7.532 1.00 97.69 84 PHE A CA 1
ATOM 600 C C . PHE A 1 84 ? 13.902 -3.791 -9.051 1.00 97.69 84 PHE A C 1
ATOM 602 O O . PHE A 1 84 ? 13.721 -2.726 -9.644 1.00 97.69 84 PHE A O 1
ATOM 609 N N . THR A 1 85 ? 13.930 -4.958 -9.685 1.00 98.38 85 THR A N 1
ATOM 610 C CA . THR A 1 85 ? 13.315 -5.129 -11.012 1.00 98.38 85 THR A CA 1
ATOM 611 C C . THR A 1 85 ? 11.785 -5.103 -10.902 1.00 98.38 85 THR A C 1
ATOM 613 O O . THR A 1 85 ? 11.237 -5.187 -9.803 1.00 98.38 85 THR A O 1
ATOM 616 N N . SER A 1 86 ? 11.076 -5.036 -12.029 1.00 98.00 86 SER A N 1
ATOM 617 C CA . SER A 1 86 ? 9.604 -5.081 -12.068 1.00 98.00 86 SER A CA 1
ATOM 618 C C . SER A 1 86 ? 9.026 -6.348 -11.434 1.00 98.00 86 SER A C 1
ATOM 620 O O . SER A 1 86 ? 8.054 -6.287 -10.679 1.00 98.00 86 SER A O 1
ATOM 622 N N . GLU A 1 87 ? 9.650 -7.505 -11.680 1.00 98.38 87 GLU A N 1
ATOM 623 C CA . GLU A 1 87 ? 9.239 -8.777 -11.074 1.00 98.38 87 GLU A CA 1
ATOM 624 C C . GLU A 1 87 ? 9.506 -8.790 -9.563 1.00 98.38 87 GLU A C 1
ATOM 626 O O . GLU A 1 87 ? 8.645 -9.187 -8.777 1.00 98.38 87 GLU A O 1
ATOM 631 N N . GLU A 1 88 ? 10.680 -8.316 -9.132 1.00 98.38 88 GLU A N 1
ATOM 632 C CA . GLU A 1 88 ? 11.026 -8.241 -7.710 1.00 98.38 88 GLU A CA 1
ATOM 633 C C . GLU A 1 88 ? 10.110 -7.268 -6.957 1.00 98.38 88 GLU A C 1
ATOM 635 O O . GLU A 1 88 ? 9.703 -7.562 -5.831 1.00 98.38 88 GLU A O 1
ATOM 640 N N . PHE A 1 89 ? 9.757 -6.134 -7.569 1.00 98.12 89 PHE A N 1
ATOM 641 C CA . PHE A 1 89 ? 8.833 -5.167 -6.982 1.00 98.12 89 PHE A CA 1
ATOM 642 C C . PHE A 1 89 ? 7.403 -5.717 -6.934 1.00 98.12 89 PHE A C 1
ATOM 644 O O . PHE A 1 89 ? 6.736 -5.611 -5.907 1.00 98.12 89 PHE A O 1
ATOM 651 N N . THR A 1 90 ? 6.969 -6.431 -7.976 1.00 98.38 90 THR A N 1
ATOM 652 C CA . THR A 1 90 ? 5.696 -7.170 -7.970 1.00 98.38 90 THR A CA 1
ATOM 653 C C . THR A 1 90 ? 5.623 -8.160 -6.807 1.00 98.38 90 THR A C 1
ATOM 655 O O . THR A 1 90 ? 4.617 -8.201 -6.103 1.00 98.38 90 THR A O 1
ATOM 658 N N . HIS A 1 91 ? 6.679 -8.937 -6.554 1.00 98.25 91 HIS A N 1
ATOM 659 C CA . HIS A 1 91 ? 6.699 -9.880 -5.430 1.00 98.25 91 HIS A CA 1
ATOM 660 C C . HIS A 1 91 ? 6.823 -9.198 -4.067 1.00 98.25 91 HIS A C 1
ATOM 662 O O . HIS A 1 91 ? 6.311 -9.715 -3.074 1.00 98.25 91 HIS A O 1
ATOM 668 N N . PHE A 1 92 ? 7.467 -8.033 -4.001 1.00 96.88 92 PHE A N 1
ATOM 669 C CA . PHE A 1 92 ? 7.437 -7.200 -2.804 1.00 96.88 92 PHE A CA 1
ATOM 670 C C . PHE A 1 92 ? 6.001 -6.766 -2.474 1.00 96.88 92 PHE A C 1
ATOM 672 O O . PHE A 1 92 ? 5.557 -6.960 -1.342 1.00 96.88 92 PHE A O 1
ATOM 679 N N . LEU A 1 93 ? 5.250 -6.270 -3.462 1.00 97.56 93 LEU A N 1
ATOM 680 C CA . LEU A 1 93 ? 3.835 -5.923 -3.301 1.00 97.56 93 LEU A CA 1
ATOM 681 C C . LEU A 1 93 ? 2.985 -7.154 -2.956 1.00 97.56 93 LEU A C 1
ATOM 683 O O . LEU A 1 93 ? 2.175 -7.101 -2.032 1.00 97.56 93 LEU A O 1
ATOM 687 N N . GLU A 1 94 ? 3.216 -8.290 -3.622 1.00 97.88 94 GLU A N 1
ATOM 688 C CA . GLU A 1 94 ? 2.549 -9.563 -3.319 1.00 97.88 94 GLU A CA 1
ATOM 689 C C . GLU A 1 94 ? 2.709 -9.944 -1.842 1.00 97.88 94 GLU A C 1
ATOM 691 O O . GLU A 1 94 ? 1.742 -10.331 -1.184 1.00 97.88 94 GLU A O 1
ATOM 696 N N . GLU A 1 95 ? 3.918 -9.818 -1.300 1.00 96.69 95 GLU A N 1
ATOM 697 C CA . GLU A 1 95 ? 4.201 -10.131 0.097 1.00 96.69 95 GLU A CA 1
ATOM 698 C C . GLU A 1 95 ? 3.436 -9.208 1.059 1.00 96.69 95 GLU A C 1
ATOM 700 O O . GLU A 1 95 ? 2.884 -9.681 2.054 1.00 96.69 95 GLU A O 1
ATOM 705 N N . LEU A 1 96 ? 3.284 -7.922 0.727 1.00 96.38 96 LEU A N 1
ATOM 706 C CA . LEU A 1 96 ? 2.430 -7.013 1.500 1.00 96.38 96 LEU A CA 1
ATOM 707 C C . LEU A 1 96 ? 0.961 -7.460 1.486 1.00 96.38 96 LEU A C 1
ATOM 709 O O . LEU A 1 96 ? 0.317 -7.443 2.536 1.00 96.38 96 LEU A O 1
ATOM 713 N N . THR A 1 97 ? 0.442 -7.933 0.346 1.00 97.25 97 THR A N 1
ATOM 714 C CA . THR A 1 97 ? -0.947 -8.438 0.249 1.00 97.25 97 THR A CA 1
ATOM 715 C C . THR A 1 97 ? -1.190 -9.732 1.032 1.00 97.25 97 THR A C 1
ATOM 717 O O . THR A 1 97 ? -2.325 -10.052 1.380 1.00 97.25 97 THR A O 1
ATOM 720 N N . LYS A 1 98 ? -0.133 -10.496 1.337 1.00 96.25 98 LYS A N 1
ATOM 721 C CA . LYS A 1 98 ? -0.224 -11.686 2.200 1.00 96.25 98 LYS A CA 1
ATOM 722 C C . LYS A 1 98 ? -0.267 -11.311 3.678 1.00 96.25 98 LYS A C 1
ATOM 724 O O . LYS A 1 98 ? -0.868 -12.031 4.472 1.00 96.25 98 LYS A O 1
ATOM 729 N N . GLN A 1 99 ? 0.378 -10.207 4.045 1.00 95.81 99 GLN A N 1
ATOM 730 C CA . GLN A 1 99 ? 0.468 -9.738 5.429 1.00 95.81 99 GLN A CA 1
ATOM 731 C C . GLN A 1 99 ? -0.716 -8.855 5.829 1.00 95.81 99 GLN A C 1
ATOM 733 O O . GLN A 1 99 ? -1.133 -8.871 6.988 1.00 95.81 99 GLN A O 1
ATOM 738 N N . TYR A 1 100 ? -1.275 -8.111 4.876 1.00 97.19 100 TYR A N 1
ATOM 739 C CA . TYR A 1 100 ? -2.358 -7.160 5.096 1.00 97.19 100 TYR A CA 1
ATOM 740 C C . TYR A 1 100 ? -3.486 -7.378 4.085 1.00 97.19 100 TYR A C 1
ATOM 742 O O . TYR A 1 100 ? -3.208 -7.756 2.950 1.00 97.19 100 TYR A O 1
ATOM 750 N N . PRO A 1 101 ? -4.755 -7.095 4.441 1.00 97.50 101 PRO A N 1
ATOM 751 C CA . PRO A 1 101 ? -5.893 -7.257 3.538 1.00 97.50 101 PRO A CA 1
ATOM 752 C C . PRO A 1 101 ? -5.967 -6.101 2.529 1.00 97.50 101 PRO A C 1
ATOM 754 O O . PRO A 1 101 ? -6.927 -5.325 2.509 1.00 97.50 101 PRO A O 1
ATOM 757 N N . ILE A 1 102 ? -4.911 -5.969 1.729 1.00 98.31 102 ILE A N 1
ATOM 758 C CA . ILE A 1 102 ? -4.829 -5.075 0.581 1.00 98.31 102 ILE A CA 1
ATOM 759 C C . ILE A 1 102 ? -5.627 -5.727 -0.540 1.00 98.31 102 ILE A C 1
ATOM 761 O O . ILE A 1 102 ? -5.364 -6.869 -0.907 1.00 98.31 102 ILE A O 1
ATOM 765 N N . VAL A 1 103 ? -6.621 -5.012 -1.054 1.00 97.88 103 VAL A N 1
ATOM 766 C CA . VAL A 1 103 ? -7.511 -5.507 -2.116 1.00 97.88 103 VAL A CA 1
ATOM 767 C C . VAL A 1 103 ? -7.388 -4.704 -3.405 1.00 97.88 103 VAL A C 1
ATOM 769 O O . VAL A 1 103 ? -7.919 -5.127 -4.428 1.00 97.88 103 VAL A O 1
ATOM 772 N N . SER A 1 104 ? -6.686 -3.569 -3.369 1.00 98.12 104 SER A N 1
ATOM 773 C CA . SER A 1 104 ? -6.442 -2.717 -4.529 1.00 98.12 104 SER A CA 1
ATOM 774 C C . SER A 1 104 ? -5.037 -2.126 -4.480 1.00 98.12 104 SER A C 1
ATOM 776 O O . SER A 1 104 ? -4.610 -1.657 -3.424 1.00 98.12 104 SER A O 1
ATOM 778 N N . ILE A 1 105 ? -4.352 -2.144 -5.620 1.00 98.00 105 ILE A N 1
ATOM 779 C CA . ILE A 1 105 ? -3.052 -1.509 -5.841 1.00 98.00 105 ILE A CA 1
ATOM 780 C C . ILE A 1 105 ? -3.169 -0.655 -7.102 1.00 98.00 105 ILE A C 1
ATOM 782 O O . ILE A 1 105 ? -3.558 -1.158 -8.156 1.00 98.00 105 ILE A O 1
ATOM 786 N N . GLU A 1 106 ? -2.857 0.622 -6.970 1.00 96.44 106 GLU A N 1
ATOM 787 C CA . GLU A 1 106 ? -2.836 1.615 -8.038 1.00 96.44 106 GLU A CA 1
ATOM 788 C C . GLU A 1 106 ? -1.393 1.956 -8.415 1.00 96.44 106 GLU A C 1
ATOM 790 O O . GLU A 1 106 ? -0.520 1.970 -7.540 1.00 96.44 106 GLU A O 1
ATOM 795 N N . ASP A 1 107 ? -1.147 2.095 -9.724 1.00 93.44 107 ASP A N 1
ATOM 796 C CA . ASP A 1 107 ? 0.147 2.417 -10.344 1.00 93.44 107 ASP A CA 1
ATOM 797 C C . ASP A 1 107 ? 1.331 1.698 -9.684 1.00 93.44 107 ASP A C 1
ATOM 799 O O . ASP A 1 107 ? 2.361 2.264 -9.314 1.00 93.44 107 ASP A O 1
ATOM 803 N N . GLY A 1 108 ? 1.160 0.379 -9.530 1.00 95.31 108 GLY A N 1
ATOM 804 C CA . GLY A 1 108 ? 2.125 -0.513 -8.892 1.00 95.31 108 GLY A CA 1
ATOM 805 C C . GLY A 1 108 ? 3.427 -0.705 -9.675 1.00 95.31 108 GLY A C 1
ATOM 806 O O . GLY A 1 108 ? 4.301 -1.420 -9.18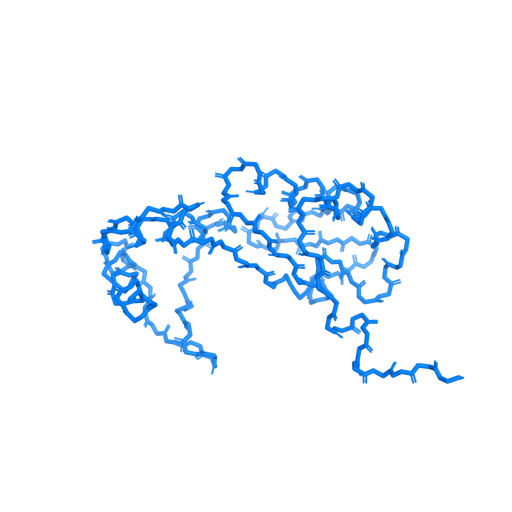8 1.00 95.31 108 GLY A O 1
ATOM 807 N N . LEU A 1 109 ? 3.540 -0.136 -10.876 1.00 97.12 109 LEU A N 1
ATOM 808 C CA . LEU A 1 109 ? 4.714 -0.093 -11.750 1.00 97.12 109 LEU A CA 1
ATOM 809 C C . LEU A 1 109 ? 4.687 1.219 -12.558 1.00 97.12 109 LEU A C 1
ATOM 811 O O . LEU A 1 109 ? 3.667 1.8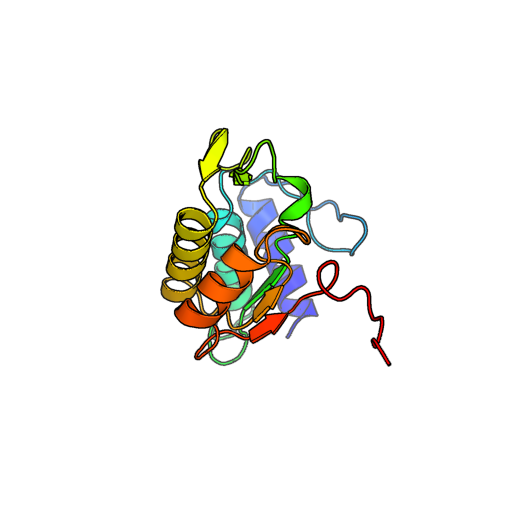99 -12.593 1.00 97.12 109 LEU A O 1
ATOM 815 N N . ASP A 1 110 ? 5.814 1.572 -13.170 1.00 96.44 110 ASP A N 1
ATOM 816 C CA . ASP A 1 110 ? 5.978 2.779 -13.988 1.00 96.44 110 ASP A CA 1
ATOM 817 C C . ASP A 1 110 ? 5.061 2.755 -15.223 1.00 96.44 110 ASP A C 1
ATOM 819 O O . ASP A 1 110 ? 4.871 1.700 -15.836 1.00 96.44 110 ASP A O 1
ATOM 823 N N . GLU A 1 111 ? 4.530 3.913 -15.629 1.00 91.38 111 GLU A N 1
ATOM 824 C CA . GLU A 1 111 ? 3.595 4.049 -16.765 1.00 91.38 111 GLU A CA 1
ATOM 825 C C . GLU A 1 111 ? 4.123 3.472 -18.098 1.00 91.38 111 GLU A C 1
ATOM 827 O O . GLU A 1 111 ? 3.351 3.079 -18.985 1.00 91.38 111 GLU A O 1
ATOM 832 N N . SER A 1 112 ? 5.447 3.391 -18.258 1.00 92.31 112 SER A N 1
ATOM 833 C CA . SER A 1 112 ? 6.103 2.851 -19.448 1.00 92.31 112 SER A CA 1
ATOM 834 C C . SER A 1 112 ? 6.441 1.356 -19.348 1.00 92.31 112 SER A C 1
ATOM 836 O O . SER A 1 112 ? 6.777 0.736 -20.363 1.00 92.31 112 SER A O 1
ATOM 838 N N . ASP A 1 113 ? 6.287 0.733 -18.176 1.00 94.94 113 ASP A N 1
ATOM 839 C CA . ASP A 1 113 ? 6.640 -0.666 -17.904 1.00 94.94 113 ASP A CA 1
ATOM 840 C C . ASP A 1 113 ? 5.498 -1.648 -18.221 1.00 94.94 113 ASP A C 1
ATOM 842 O O . ASP A 1 113 ? 4.972 -2.372 -17.373 1.00 94.94 113 ASP A O 1
ATOM 846 N N . TRP A 1 114 ? 5.105 -1.698 -19.494 1.00 93.81 114 TRP A N 1
ATOM 847 C CA . TRP A 1 114 ? 3.997 -2.540 -19.963 1.00 93.81 114 TRP A CA 1
ATOM 848 C C . TRP A 1 114 ? 4.253 -4.043 -19.786 1.00 93.81 114 TRP A C 1
ATOM 850 O O . TRP A 1 114 ? 3.326 -4.804 -19.496 1.00 93.81 114 TRP A O 1
ATOM 860 N N . GLU A 1 115 ? 5.501 -4.489 -19.961 1.00 95.94 115 GLU A N 1
ATOM 861 C CA . GLU A 1 115 ? 5.876 -5.891 -19.738 1.00 95.94 115 GLU A CA 1
ATOM 862 C C . GLU A 1 115 ? 5.797 -6.248 -18.250 1.00 95.94 115 GLU A C 1
ATOM 864 O O . GLU A 1 115 ? 5.233 -7.291 -17.895 1.00 95.94 115 GLU A O 1
ATOM 869 N N . GLY A 1 116 ? 6.275 -5.358 -17.375 1.00 96.88 116 GLY A N 1
ATOM 870 C CA . GLY A 1 116 ? 6.111 -5.480 -15.936 1.00 96.88 116 GLY A CA 1
ATOM 871 C C . GLY A 1 116 ? 4.641 -5.508 -15.525 1.00 96.88 116 GLY A C 1
ATOM 872 O O . GLY A 1 116 ? 4.247 -6.390 -14.766 1.00 96.88 116 GLY A O 1
ATOM 873 N N . PHE A 1 117 ? 3.794 -4.625 -16.062 1.00 95.88 117 PHE A N 1
ATOM 874 C CA . PHE A 1 117 ? 2.355 -4.616 -15.763 1.00 95.88 117 PHE A CA 1
ATOM 875 C C . PHE A 1 117 ? 1.656 -5.905 -16.197 1.00 95.88 117 PHE A C 1
ATOM 877 O O . PHE A 1 117 ? 0.813 -6.433 -15.465 1.00 95.88 117 PHE A O 1
ATOM 884 N N . ALA A 1 118 ? 2.020 -6.465 -17.353 1.00 96.19 118 ALA A N 1
ATOM 885 C CA . ALA A 1 118 ? 1.512 -7.766 -17.782 1.00 96.19 118 ALA A CA 1
ATOM 886 C C . ALA A 1 118 ? 1.916 -8.880 -16.798 1.00 96.19 118 ALA A C 1
ATOM 888 O O . ALA A 1 118 ? 1.095 -9.739 -16.459 1.00 96.19 118 ALA A O 1
ATOM 889 N N . TYR A 1 119 ? 3.155 -8.846 -16.295 1.00 98.19 119 TYR A N 1
ATOM 890 C CA . TYR A 1 119 ? 3.620 -9.761 -15.253 1.00 98.19 119 TYR A CA 1
ATOM 891 C C . TYR A 1 119 ? 2.861 -9.564 -13.934 1.00 98.19 119 TYR A C 1
ATOM 893 O O . TYR A 1 119 ? 2.332 -10.529 -13.379 1.00 98.19 119 TYR A O 1
ATOM 901 N N . GLN A 1 120 ? 2.734 -8.325 -13.463 1.00 98.25 120 GLN A N 1
ATOM 902 C CA . GLN A 1 120 ? 2.018 -7.977 -12.237 1.00 98.25 120 GLN A CA 1
ATOM 903 C C . GLN A 1 120 ? 0.556 -8.421 -12.296 1.00 98.25 120 GLN A C 1
ATOM 905 O O . GLN A 1 120 ? 0.060 -9.049 -11.360 1.00 98.25 120 GLN A O 1
ATOM 910 N N . THR A 1 121 ? -0.109 -8.198 -13.429 1.00 97.31 121 THR A N 1
ATOM 911 C CA . THR A 1 121 ? -1.485 -8.649 -13.671 1.00 97.31 121 THR A CA 1
ATOM 912 C C . THR A 1 121 ? -1.599 -10.164 -13.609 1.00 97.31 121 THR A C 1
ATOM 914 O O . THR A 1 121 ? -2.517 -10.685 -12.982 1.00 97.31 121 THR A O 1
ATOM 917 N N . LYS A 1 122 ? -0.643 -10.893 -14.190 1.00 97.88 122 LYS A N 1
ATOM 918 C CA . LYS A 1 122 ? -0.611 -12.358 -14.115 1.00 97.88 122 LYS A CA 1
ATOM 919 C C . LYS A 1 122 ? -0.421 -12.873 -12.683 1.00 97.88 122 LYS A C 1
ATOM 921 O O . LYS A 1 122 ? -0.963 -13.922 -12.349 1.00 97.88 122 LYS A O 1
ATOM 926 N N . VAL A 1 123 ? 0.375 -12.189 -11.862 1.00 98.12 123 VAL A N 1
ATOM 927 C CA . VAL A 1 123 ? 0.680 -12.623 -10.487 1.00 98.12 123 VAL A CA 1
ATOM 928 C C . VAL A 1 123 ? -0.437 -12.249 -9.508 1.00 98.12 123 VAL A C 1
ATOM 930 O O . VAL A 1 123 ? -0.799 -13.062 -8.657 1.00 98.12 123 VAL A O 1
ATOM 933 N N . LEU A 1 124 ? -0.986 -11.036 -9.616 1.00 97.75 124 LEU A N 1
ATOM 934 C CA . LEU A 1 124 ? -1.872 -10.443 -8.607 1.00 97.75 124 LEU A CA 1
ATOM 935 C C . LEU A 1 124 ? -3.324 -10.265 -9.067 1.00 97.75 124 LEU A C 1
ATOM 937 O O . LEU A 1 124 ? -4.219 -10.263 -8.222 1.00 97.75 124 LEU A O 1
ATOM 941 N N . GLY A 1 125 ? -3.576 -10.147 -10.373 1.00 96.88 125 GLY A N 1
ATOM 942 C CA . GLY A 1 125 ? -4.857 -9.688 -10.927 1.00 96.88 125 GLY A CA 1
ATOM 943 C C . GLY A 1 125 ? -6.064 -10.584 -10.634 1.00 96.88 125 GLY A C 1
ATOM 944 O O . GLY A 1 125 ? -7.195 -10.109 -10.650 1.00 96.88 125 GLY A O 1
ATOM 945 N N . ASP A 1 126 ? -5.848 -11.858 -10.294 1.00 96.56 126 ASP A N 1
ATOM 946 C CA . ASP A 1 126 ? -6.929 -12.772 -9.893 1.00 96.56 126 ASP A CA 1
ATOM 947 C C . ASP A 1 126 ? -7.489 -12.472 -8.488 1.00 96.56 126 ASP A C 1
ATOM 949 O O . ASP A 1 126 ? -8.571 -12.943 -8.132 1.00 96.56 126 ASP A O 1
ATOM 953 N N . LYS A 1 127 ? -6.736 -11.744 -7.653 1.00 95.31 127 LYS A N 1
ATOM 954 C CA . LYS A 1 127 ? -7.060 -11.506 -6.232 1.00 95.31 127 LYS A CA 1
ATOM 955 C C . LYS A 1 127 ? -7.082 -10.035 -5.847 1.00 95.31 127 LYS A C 1
ATOM 957 O O . LYS A 1 127 ? -7.751 -9.680 -4.881 1.00 95.31 127 LYS A O 1
ATOM 962 N N . ILE A 1 128 ? -6.320 -9.218 -6.560 1.00 97.81 128 ILE A N 1
ATOM 963 C CA . ILE A 1 128 ? -6.074 -7.816 -6.256 1.00 97.81 128 ILE A CA 1
ATOM 964 C C . ILE A 1 128 ? -6.584 -6.991 -7.428 1.00 97.81 128 ILE A C 1
ATOM 966 O O . ILE A 1 128 ? -6.261 -7.274 -8.581 1.00 97.81 128 ILE A O 1
ATOM 970 N N . GLN A 1 129 ? -7.369 -5.960 -7.135 1.00 97.31 129 GLN A N 1
ATOM 971 C CA . GLN A 1 129 ? -7.715 -4.957 -8.129 1.00 97.31 129 GLN A CA 1
ATOM 972 C C . GLN A 1 129 ? -6.450 -4.171 -8.496 1.00 97.31 129 GLN A C 1
ATOM 974 O O . GLN A 1 129 ? -5.838 -3.556 -7.627 1.00 97.31 129 GLN A O 1
ATOM 979 N N . LEU A 1 130 ? -6.065 -4.192 -9.771 1.00 94.25 130 LEU A N 1
ATOM 980 C CA . LEU A 1 130 ? -4.968 -3.378 -10.292 1.00 94.25 130 LEU A CA 1
ATOM 981 C C . LEU A 1 130 ? -5.558 -2.175 -11.025 1.00 94.25 130 LEU A C 1
ATOM 983 O O . LEU A 1 130 ? -6.298 -2.346 -11.997 1.00 94.25 130 LEU A O 1
ATOM 987 N N . VAL A 1 131 ? -5.275 -0.978 -10.520 1.00 90.19 131 VAL A N 1
ATOM 988 C CA . VAL A 1 131 ? -5.758 0.295 -11.067 1.00 90.19 131 VAL A CA 1
ATOM 989 C C . VAL A 1 131 ? -4.591 0.971 -11.779 1.00 90.19 131 VAL A C 1
ATOM 991 O O . VAL A 1 131 ? -3.497 1.031 -11.232 1.00 90.19 131 VAL A O 1
ATOM 994 N N . GLY A 1 132 ? -4.816 1.426 -13.010 1.00 79.44 132 GLY A N 1
ATOM 995 C CA . GLY A 1 132 ? -3.864 2.278 -13.717 1.00 79.44 132 GLY A CA 1
ATOM 996 C C . GLY A 1 132 ? -4.419 3.694 -13.799 1.00 79.44 132 GLY A C 1
ATOM 997 O O . GLY A 1 132 ? -5.502 3.855 -14.370 1.00 79.44 132 GLY A O 1
ATOM 998 N N . ASP A 1 133 ? -3.715 4.685 -13.258 1.00 76.31 133 ASP A N 1
ATOM 999 C CA . ASP A 1 133 ? -4.056 6.105 -13.422 1.00 76.31 133 ASP A CA 1
ATOM 1000 C C . ASP A 1 133 ? -3.150 6.727 -14.486 1.00 76.31 133 ASP A C 1
ATOM 1002 O O . ASP A 1 133 ? -3.591 6.959 -15.622 1.00 76.31 133 ASP A O 1
ATOM 1006 N N . GLU A 1 134 ? -1.851 6.838 -14.198 1.00 68.50 134 GLU A N 1
ATOM 1007 C CA . GLU A 1 134 ? -0.839 7.288 -15.161 1.00 68.50 134 GLU A CA 1
ATOM 1008 C C . GLU A 1 134 ? -0.757 6.343 -16.364 1.00 68.50 134 GLU A C 1
ATOM 1010 O O . GLU A 1 134 ? -0.639 6.773 -17.511 1.00 68.50 134 GLU A O 1
ATOM 1015 N N . LEU A 1 135 ? -0.954 5.040 -16.139 1.00 59.81 135 LEU A N 1
ATOM 1016 C CA . LEU A 1 135 ? -0.933 4.039 -17.208 1.00 59.81 135 LEU A CA 1
ATOM 1017 C C . LEU A 1 135 ? -2.008 4.280 -18.289 1.00 59.81 135 LEU A C 1
ATOM 1019 O O . LEU A 1 135 ? -1.802 3.945 -19.462 1.00 59.81 135 LEU A O 1
ATOM 1023 N N . PHE A 1 136 ? -3.171 4.830 -17.920 1.00 63.81 136 PHE A N 1
ATOM 1024 C CA . PHE A 1 136 ? -4.311 4.971 -18.836 1.00 63.81 136 PHE A CA 1
ATOM 1025 C C . PHE A 1 136 ? -4.718 6.419 -19.135 1.00 63.81 136 PHE A C 1
ATOM 1027 O O . PHE A 1 136 ? -5.485 6.623 -20.087 1.00 63.81 136 PHE A O 1
ATOM 1034 N N . VAL A 1 137 ? -4.222 7.414 -18.384 1.00 72.12 137 VAL A N 1
ATOM 1035 C CA . VAL A 1 137 ? -4.442 8.870 -18.562 1.00 72.12 137 VAL A CA 1
ATOM 1036 C C . VAL A 1 137 ? -5.887 9.254 -18.921 1.00 72.12 137 VAL A C 1
ATOM 1038 O O . VAL A 1 137 ? -6.141 10.199 -19.674 1.00 72.12 137 VAL A O 1
ATOM 1041 N N . THR A 1 138 ? -6.862 8.462 -18.461 1.00 65.75 138 THR A N 1
ATOM 1042 C CA . THR A 1 138 ? -8.294 8.548 -18.809 1.00 65.75 138 THR A CA 1
ATOM 1043 C C . THR A 1 138 ? -8.575 8.745 -20.318 1.00 65.75 138 THR A C 1
ATOM 1045 O O . THR A 1 138 ? -9.551 9.390 -20.705 1.00 65.75 138 THR A O 1
ATOM 1048 N N . THR A 1 139 ? -7.730 8.206 -21.209 1.00 54.16 139 THR A N 1
ATOM 1049 C CA . THR A 1 139 ? -7.842 8.437 -22.662 1.00 54.16 139 THR A CA 1
ATOM 1050 C C . THR A 1 139 ? -8.280 7.171 -23.410 1.00 54.16 139 THR A C 1
ATOM 1052 O O . THR A 1 139 ? -7.482 6.248 -23.587 1.00 54.16 139 THR A O 1
ATOM 1055 N N . PRO A 1 140 ? -9.521 7.110 -23.934 1.00 48.66 140 PRO A N 1
ATOM 1056 C CA . PRO A 1 140 ? -9.925 6.029 -24.824 1.00 48.66 140 PRO A CA 1
ATOM 1057 C C . PRO A 1 140 ? -9.201 6.146 -26.172 1.00 48.66 140 PRO A C 1
ATOM 1059 O O . PRO A 1 140 ? -9.275 7.182 -26.834 1.00 48.66 140 PRO A O 1
ATOM 1062 N N . ARG A 1 141 ? -8.529 5.077 -26.616 1.00 58.47 141 ARG A N 1
ATOM 1063 C CA . ARG A 1 141 ? -8.052 4.969 -28.005 1.00 58.47 141 ARG A CA 1
ATOM 1064 C C . ARG A 1 141 ? -9.191 4.436 -28.883 1.00 58.47 141 ARG A C 1
ATOM 1066 O O . ARG A 1 141 ? -9.654 3.320 -28.665 1.00 58.47 141 ARG A O 1
ATOM 1073 N N . SER A 1 142 ? -9.656 5.260 -29.824 1.00 41.94 142 SER A N 1
ATOM 1074 C CA . SER A 1 142 ? -10.658 4.923 -30.851 1.00 41.94 142 SER A CA 1
ATOM 1075 C C . SER A 1 142 ? -10.050 4.197 -32.042 1.00 41.94 142 SER A C 1
ATOM 1077 O O . SER A 1 142 ? -8.973 4.664 -32.480 1.00 41.94 142 SER A O 1
#

Radius of gyration: 16.16 Å; chains: 1; bounding box: 34×31×52 Å

Foldseek 3Di:
DVVQLQVLLLVLCVVVVWDQDADPVRHGDTDDLAPVVVVVSSCVSCVVSPHDFLPRDADEDEPLQQVQDDPQWRFDVSPVRDTHHLLRLLVVVVVSVVVGRYAEYECSDHLPPPVSVVVSCVVPVVRHHYHYCSVCVVDDDD

InterPro domains:
  IPR000941 Enolase [PTHR11902] (1-141)
  IPR020810 Enolase, C-terminal TIM barrel domain [PF00113] (1-141)
  IPR020810 Enolase, C-terminal TIM barrel domain [SM01192] (1-142)
  IPR036849 Enolase-like, C-terminal domain superfamily [G3DSA:3.20.20.120] (1-142)
  IPR036849 Enolase-like, C-terminal domain superfamily [SSF51604] (1-140)

Sequence (142 aa):
MGSEVFHHLAKVLKSKGMNTAVGDEGGYAPNLGSNAEALAVIAEAVKAAGYELGKDITLAMDCAASEFYKDGKYVLAGEGNKAFTSEEFTHFLEELTKQYPIVSIEDGLDESDWEGFAYQTKVLGDKIQLVGDELFVTTPRS

pLDDT: mean 92.52, std 9.82, range [41.94, 98.5]

Organism: Klebsiella pneumoniae (NCBI:txid573)